Protein AF-A0A5C6CXH1-F1 (afdb_monomer)

pLDDT: mean 76.06, std 9.42, range [41.28, 86.5]

Nearest PDB structures (foldseek):
  7sat-assembly1_E  TM=6.766E-01  e=8.105E-01  Porphyromonas gingivalis ATCC 33277
  2f6m-assembly2_C  TM=9.185E-01  e=4.366E+00  Saccharomyces cerevisiae
  2f66-assembly3_D  TM=8.430E-01  e=3.621E+00  Saccharomyces cerevisiae
  2f6m-assembly1_A  TM=8.766E-01  e=4.946E+00  Saccharomyces cerevisiae

Secondary structure (DSSP, 8-state):
--HHHHHHHHHHHHHHHHHHHHHHHHHHTTSS-HHHHHHHHHHHHHHHHHHHHHH--------

Solvent-accessible surface area (backbone atoms only — not comparable to full-atom values): 3569 Å² total; per-residue (Å²): 130,61,74,64,61,51,52,53,43,50,50,52,22,53,48,19,51,49,49,42,50,52,45,55,56,37,40,76,70,67,78,42,56,71,69,61,38,54,51,44,38,51,50,16,50,51,49,18,52,61,38,47,59,76,65,59,67,88,79,75,83,83,126

Structure (mmCIF, N/CA/C/O backbone):
data_AF-A0A5C6CXH1-F1
#
_entry.id   AF-A0A5C6CXH1-F1
#
loop_
_atom_site.group_PDB
_atom_site.id
_atom_site.type_symbol
_atom_site.label_atom_id
_atom_site.label_alt_id
_atom_site.label_comp_id
_atom_site.label_asym_id
_atom_site.label_entity_id
_atom_site.label_seq_id
_atom_site.pdbx_PDB_ins_code
_atom_site.Cartn_x
_atom_site.Cartn_y
_atom_site.Cartn_z
_atom_site.occupancy
_atom_site.B_iso_or_equiv
_atom_site.auth_seq_id
_atom_site.auth_comp_id
_atom_site.auth_asym_id
_atom_site.auth_atom_id
_atom_site.pdbx_PDB_model_num
ATOM 1 N N . MET A 1 1 ? 15.549 4.430 -17.180 1.00 51.69 1 MET A N 1
ATOM 2 C CA . MET A 1 1 ? 15.196 4.707 -15.769 1.00 51.69 1 MET A CA 1
ATOM 3 C C . MET A 1 1 ? 16.366 4.305 -14.892 1.00 51.69 1 MET A C 1
ATOM 5 O O . MET A 1 1 ? 16.819 3.171 -14.996 1.00 51.69 1 MET A O 1
ATOM 9 N N . THR A 1 2 ? 16.896 5.232 -14.100 1.00 55.84 2 THR A N 1
ATOM 10 C CA . THR A 1 2 ? 18.003 4.986 -13.167 1.00 55.84 2 THR A CA 1
ATOM 11 C C . THR A 1 2 ? 17.621 3.893 -12.158 1.00 55.84 2 THR A C 1
ATOM 13 O O . THR A 1 2 ? 16.481 3.838 -11.696 1.00 55.84 2 THR A O 1
ATOM 16 N N . SER A 1 3 ? 18.563 2.999 -11.840 1.00 66.38 3 SER A N 1
ATOM 17 C CA . SER A 1 3 ? 18.358 1.820 -10.971 1.00 66.38 3 SER A CA 1
ATOM 18 C C . SER A 1 3 ? 17.664 2.161 -9.636 1.00 66.38 3 SER A C 1
ATOM 20 O O . SER A 1 3 ? 16.787 1.434 -9.166 1.00 66.38 3 SER A O 1
ATOM 22 N N . THR A 1 4 ? 17.972 3.333 -9.077 1.00 76.38 4 THR A N 1
ATOM 23 C CA . THR A 1 4 ? 17.417 3.847 -7.817 1.00 76.38 4 THR A CA 1
ATOM 24 C C . THR A 1 4 ? 15.930 4.193 -7.899 1.00 76.38 4 THR A C 1
ATOM 26 O O . THR A 1 4 ? 15.170 3.820 -7.008 1.00 76.38 4 THR A O 1
ATOM 29 N N . ALA A 1 5 ? 15.486 4.855 -8.974 1.00 74.19 5 ALA A N 1
ATOM 30 C CA . ALA A 1 5 ? 14.082 5.236 -9.138 1.00 74.19 5 ALA A CA 1
ATOM 31 C C . ALA A 1 5 ? 13.182 3.995 -9.207 1.00 74.19 5 ALA A C 1
ATOM 33 O O . ALA A 1 5 ? 12.131 3.951 -8.570 1.00 74.19 5 ALA A O 1
ATOM 34 N N . LYS A 1 6 ? 13.645 2.942 -9.900 1.00 72.12 6 LYS A N 1
ATOM 35 C CA . LYS A 1 6 ? 12.931 1.663 -9.973 1.00 72.12 6 LYS A CA 1
ATOM 36 C C . LYS A 1 6 ? 12.779 1.037 -8.583 1.00 72.12 6 LYS A C 1
ATOM 38 O O . LYS A 1 6 ? 11.672 0.646 -8.242 1.00 72.12 6 LYS A O 1
ATOM 43 N N . ARG A 1 7 ? 13.846 1.017 -7.765 1.00 82.12 7 ARG A N 1
ATOM 44 C CA . ARG A 1 7 ? 13.829 0.546 -6.360 1.00 82.12 7 ARG A CA 1
ATOM 45 C C . ARG A 1 7 ? 12.820 1.280 -5.477 1.00 82.12 7 ARG A C 1
ATOM 47 O O . ARG A 1 7 ? 12.110 0.635 -4.713 1.00 82.12 7 ARG A O 1
ATOM 54 N N . ILE A 1 8 ? 12.736 2.601 -5.600 1.00 82.88 8 ILE A N 1
ATOM 55 C CA . ILE A 1 8 ? 11.788 3.415 -4.826 1.00 82.88 8 ILE A CA 1
ATOM 56 C C . ILE A 1 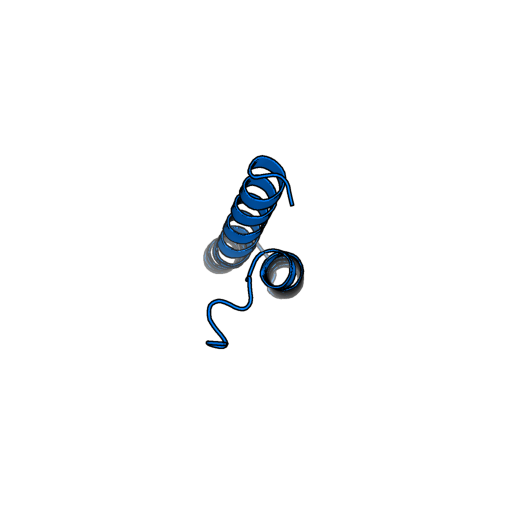8 ? 10.345 3.063 -5.205 1.00 82.88 8 ILE A C 1
ATOM 58 O O . ILE A 1 8 ? 9.527 2.818 -4.324 1.00 82.88 8 ILE A O 1
ATOM 62 N N . LEU A 1 9 ? 10.053 2.946 -6.504 1.00 78.19 9 LEU A N 1
ATOM 63 C CA . LEU A 1 9 ? 8.751 2.485 -6.999 1.00 78.19 9 LEU A CA 1
ATOM 64 C C . LEU A 1 9 ? 8.397 1.084 -6.475 1.00 78.19 9 LEU A C 1
ATOM 66 O O . LEU A 1 9 ? 7.255 0.865 -6.079 1.00 78.19 9 LEU A O 1
ATOM 70 N N . GLN A 1 10 ? 9.376 0.172 -6.389 1.00 78.50 10 GLN A N 1
ATOM 71 C CA . GLN A 1 10 ? 9.160 -1.162 -5.818 1.00 78.50 10 GLN A CA 1
ATOM 72 C C . GLN A 1 10 ? 8.722 -1.102 -4.362 1.00 78.50 10 GLN A C 1
ATOM 74 O O . GLN A 1 10 ? 7.753 -1.747 -3.970 1.00 78.50 10 GLN A O 1
ATOM 79 N N . LEU A 1 11 ? 9.453 -0.324 -3.564 1.00 85.75 11 LEU A N 1
ATOM 80 C CA . LEU A 1 11 ? 9.181 -0.172 -2.143 1.00 85.75 11 LEU A CA 1
ATOM 81 C C . LEU A 1 11 ? 7.804 0.443 -1.922 1.00 85.75 11 LEU A C 1
ATOM 83 O O . LEU A 1 11 ? 7.034 -0.099 -1.140 1.00 85.75 11 LEU A O 1
ATOM 87 N N . ILE A 1 12 ? 7.458 1.509 -2.650 1.00 81.50 12 ILE A N 1
ATOM 88 C CA . ILE A 1 12 ? 6.133 2.138 -2.554 1.00 81.50 12 ILE A CA 1
ATOM 89 C C . ILE A 1 12 ? 5.030 1.139 -2.925 1.00 81.50 12 ILE A C 1
ATOM 91 O O . ILE A 1 12 ? 4.011 1.079 -2.243 1.00 81.50 12 ILE A O 1
ATOM 95 N N . SER A 1 13 ? 5.245 0.318 -3.954 1.00 78.56 13 SER A N 1
ATOM 96 C CA . SER A 1 13 ? 4.281 -0.701 -4.375 1.00 78.56 13 SER A CA 1
ATOM 97 C C . SER A 1 13 ? 4.091 -1.793 -3.308 1.00 78.56 13 SER A C 1
ATOM 99 O O . SER A 1 13 ? 2.956 -2.114 -2.955 1.00 78.56 13 SER A O 1
ATOM 101 N N . TYR A 1 14 ? 5.178 -2.298 -2.708 1.00 82.38 14 TYR A N 1
ATOM 102 C CA . TYR A 1 14 ? 5.104 -3.250 -1.591 1.00 82.38 14 TYR A CA 1
ATOM 103 C C . TYR A 1 14 ? 4.476 -2.642 -0.332 1.00 82.38 14 TYR A C 1
ATOM 105 O O . TYR A 1 14 ? 3.696 -3.311 0.345 1.00 82.38 14 TYR A O 1
ATOM 113 N N . PHE A 1 15 ? 4.765 -1.375 -0.029 1.00 83.50 15 PHE A N 1
ATOM 114 C CA . PHE A 1 15 ? 4.131 -0.664 1.079 1.00 83.50 15 PHE A CA 1
ATOM 115 C C . PHE A 1 15 ? 2.635 -0.458 0.836 1.00 83.50 15 PHE A C 1
ATOM 117 O O . PHE A 1 15 ? 1.855 -0.706 1.748 1.00 83.50 15 PHE A O 1
ATOM 124 N N . GLY A 1 16 ? 2.217 -0.075 -0.375 1.00 76.12 16 GLY A N 1
ATOM 125 C CA . GLY A 1 16 ? 0.801 0.027 -0.752 1.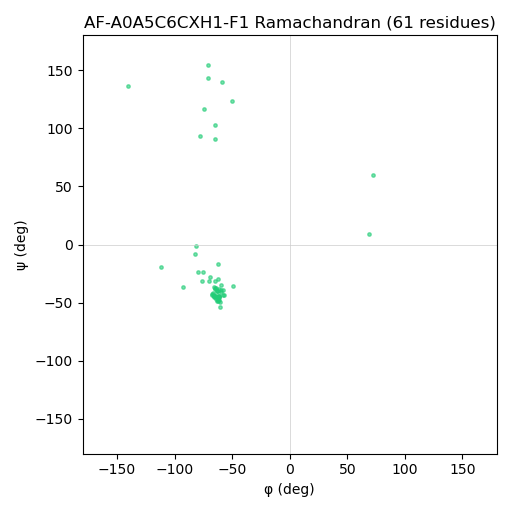00 76.12 16 GLY A CA 1
ATOM 126 C C . GLY A 1 16 ? 0.062 -1.310 -0.626 1.00 76.12 16 GLY A C 1
ATOM 127 O O . GLY A 1 16 ? -1.056 -1.363 -0.112 1.00 76.12 16 GLY A O 1
ATOM 128 N N . LEU A 1 17 ? 0.723 -2.411 -0.993 1.00 79.25 17 LEU A N 1
ATOM 129 C CA . LEU A 1 17 ? 0.195 -3.760 -0.798 1.00 79.25 17 LEU A CA 1
ATOM 130 C C . LEU A 1 17 ? 0.061 -4.113 0.695 1.00 79.25 17 LEU A C 1
ATOM 132 O O . LEU A 1 17 ? -0.984 -4.596 1.122 1.00 79.25 17 LEU A O 1
ATOM 136 N N . ALA A 1 18 ? 1.070 -3.812 1.517 1.00 81.31 18 ALA A N 1
ATOM 137 C CA . ALA A 1 18 ? 1.012 -4.027 2.966 1.00 81.31 18 ALA A CA 1
ATOM 138 C C . ALA A 1 18 ? -0.088 -3.178 3.633 1.00 81.31 18 ALA A C 1
ATOM 140 O O . ALA A 1 18 ? -0.841 -3.675 4.474 1.00 81.31 18 ALA A O 1
ATOM 141 N N . ILE A 1 19 ? -0.249 -1.927 3.193 1.00 76.94 19 ILE A N 1
ATOM 142 C CA . ILE A 1 19 ? -1.337 -1.026 3.598 1.00 76.94 19 ILE A CA 1
ATOM 143 C C . ILE A 1 19 ? -2.716 -1.552 3.196 1.00 76.94 19 ILE A C 1
ATOM 145 O O . ILE A 1 19 ? -3.701 -1.108 3.761 1.00 76.94 19 ILE A O 1
ATOM 149 N N . SER A 1 20 ? -2.817 -2.509 2.274 1.00 72.88 20 SER A N 1
ATOM 150 C CA . SER A 1 20 ? -4.093 -3.153 1.941 1.00 72.88 20 SER A CA 1
ATOM 151 C C . SER A 1 20 ? -4.476 -4.241 2.961 1.00 72.88 20 SER A C 1
ATOM 153 O O . SER A 1 20 ? -5.656 -4.531 3.146 1.00 72.88 20 SER A O 1
ATOM 155 N N . PHE A 1 21 ? -3.497 -4.808 3.680 1.00 76.19 21 PHE A N 1
ATOM 156 C CA . PHE A 1 21 ? -3.705 -5.846 4.701 1.00 76.19 21 PHE A CA 1
ATOM 157 C C . PHE A 1 21 ? -3.875 -5.286 6.120 1.00 76.19 21 PHE A C 1
ATOM 159 O O . PHE A 1 21 ? -4.681 -5.800 6.895 1.00 76.19 21 PHE A O 1
ATOM 166 N N . VAL A 1 22 ? -3.151 -4.221 6.474 1.00 78.31 22 VAL A N 1
ATOM 167 C CA . VAL A 1 22 ? -3.210 -3.603 7.816 1.00 78.31 22 VAL A CA 1
ATOM 168 C C . VAL A 1 22 ? -4.628 -3.134 8.216 1.00 78.31 22 VAL A C 1
ATOM 170 O O . VAL A 1 22 ? -5.057 -3.435 9.331 1.00 78.31 22 VAL A O 1
ATOM 173 N N . PRO A 1 23 ? -5.416 -2.478 7.341 1.00 72.44 23 PRO A N 1
ATOM 174 C CA . PRO A 1 23 ? -6.786 -2.064 7.632 1.00 72.44 23 PRO A CA 1
ATOM 175 C C . PRO A 1 23 ? -7.716 -3.253 7.851 1.00 72.44 23 PRO A C 1
ATOM 177 O O . PRO A 1 23 ? -8.638 -3.156 8.653 1.00 72.44 23 PRO A O 1
ATOM 180 N N . ALA A 1 24 ? -7.465 -4.388 7.184 1.00 74.50 24 ALA A N 1
ATOM 181 C CA . ALA A 1 24 ? -8.253 -5.600 7.395 1.00 74.50 24 ALA A CA 1
ATOM 182 C C . ALA A 1 24 ? -8.113 -6.077 8.846 1.00 74.50 24 ALA A C 1
ATOM 184 O O . ALA A 1 24 ? -9.117 -6.340 9.504 1.00 74.50 24 ALA A O 1
ATOM 185 N N . LEU A 1 25 ? -6.887 -6.089 9.382 1.00 78.00 25 LEU A N 1
ATOM 186 C CA . LEU A 1 25 ? -6.626 -6.427 10.785 1.00 78.00 25 LEU A CA 1
ATOM 187 C C . LEU A 1 25 ? -7.285 -5.429 11.753 1.00 78.00 25 LEU A C 1
ATOM 189 O O . LEU A 1 25 ? -7.852 -5.844 12.761 1.00 78.00 25 LEU A O 1
ATOM 193 N N . LEU A 1 26 ? -7.268 -4.131 11.434 1.00 75.56 26 LEU A N 1
ATOM 194 C CA . LEU A 1 26 ? -7.907 -3.079 12.240 1.00 75.56 26 LEU A CA 1
ATOM 195 C C . LEU A 1 26 ? -9.442 -3.195 12.279 1.00 75.56 26 LEU A C 1
ATOM 197 O O . LEU A 1 26 ? -10.040 -2.965 13.331 1.00 75.56 26 LEU A O 1
ATOM 201 N N . VAL A 1 27 ? -10.081 -3.597 11.173 1.00 76.19 27 VAL A N 1
ATOM 202 C CA . VAL A 1 27 ? -11.525 -3.903 11.143 1.00 76.19 27 VAL A CA 1
ATOM 203 C C . VAL A 1 27 ? -11.848 -5.132 11.978 1.00 76.19 27 VAL A C 1
ATOM 205 O O . VAL A 1 27 ? -12.827 -5.113 12.721 1.00 76.19 27 VAL A O 1
ATOM 208 N N . PHE A 1 28 ? -11.028 -6.186 11.907 1.00 76.94 28 PHE A N 1
ATOM 209 C CA . PHE A 1 28 ? -11.227 -7.388 12.725 1.00 76.94 28 PHE A CA 1
ATOM 210 C C . PHE A 1 28 ? -11.128 -7.104 14.230 1.00 76.94 28 PHE A C 1
ATOM 212 O O . PHE A 1 28 ? -11.814 -7.757 15.010 1.00 76.94 28 PHE A O 1
ATOM 219 N N . GLN A 1 29 ? -10.337 -6.108 14.640 1.00 82.19 29 GLN A N 1
ATOM 220 C CA . GLN A 1 29 ? -10.274 -5.654 16.035 1.00 82.19 29 GLN A CA 1
ATOM 221 C C . GLN A 1 29 ? -11.404 -4.689 16.435 1.00 82.19 29 GLN A C 1
ATOM 223 O O . GLN A 1 29 ? -11.446 -4.238 17.576 1.00 82.19 29 GLN A O 1
ATOM 228 N N . GLY A 1 30 ? -12.311 -4.332 15.518 1.00 78.44 30 GLY A N 1
ATOM 229 C CA . GLY A 1 30 ? -13.378 -3.359 15.774 1.00 78.44 30 GLY A CA 1
ATOM 230 C C . GLY A 1 30 ? -12.885 -1.916 15.953 1.00 78.44 30 GLY A C 1
ATOM 231 O O . GLY A 1 30 ? -13.672 -1.046 16.314 1.00 78.44 30 GLY A O 1
ATOM 232 N N . MET A 1 31 ? -11.602 -1.644 15.685 1.00 77.06 31 M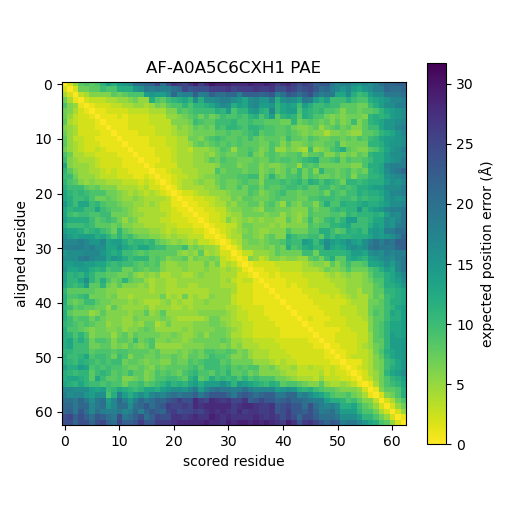ET A N 1
ATOM 233 C CA . MET A 1 31 ? -10.980 -0.320 15.831 1.00 77.06 31 MET A CA 1
ATOM 234 C C . MET A 1 31 ? -11.237 0.605 14.633 1.00 77.06 31 MET A C 1
ATOM 236 O O . MET A 1 31 ? -10.879 1.781 14.671 1.00 77.06 31 MET A O 1
ATOM 240 N N . MET A 1 32 ? -11.831 0.089 13.555 1.00 76.88 32 MET A N 1
ATOM 241 C CA . MET A 1 32 ? -12.071 0.826 12.316 1.00 76.88 32 MET A CA 1
ATOM 242 C C . MET A 1 32 ? -13.444 0.470 1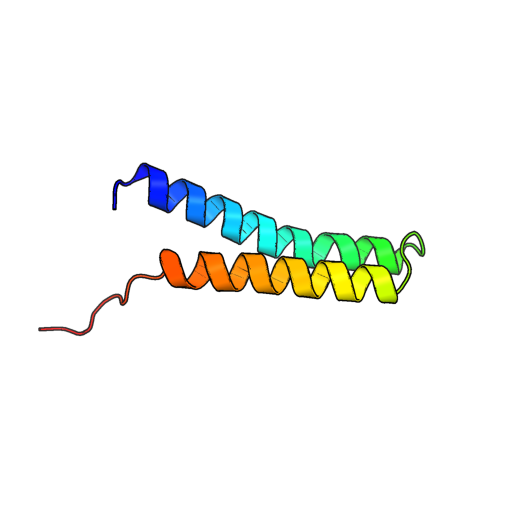1.737 1.00 76.88 32 MET A C 1
ATOM 244 O O . MET A 1 32 ? -13.825 -0.701 11.698 1.00 76.88 32 MET A O 1
ATOM 248 N N . SER A 1 33 ? -14.194 1.479 11.280 1.00 81.69 33 SER A N 1
ATOM 249 C CA . SER A 1 33 ? -15.475 1.260 10.602 1.00 81.69 33 SER A CA 1
ATOM 250 C C . SER A 1 33 ? -15.258 0.659 9.208 1.00 81.69 33 SER A C 1
ATOM 252 O O . SER A 1 33 ? -14.213 0.850 8.576 1.00 81.69 33 SER A O 1
ATO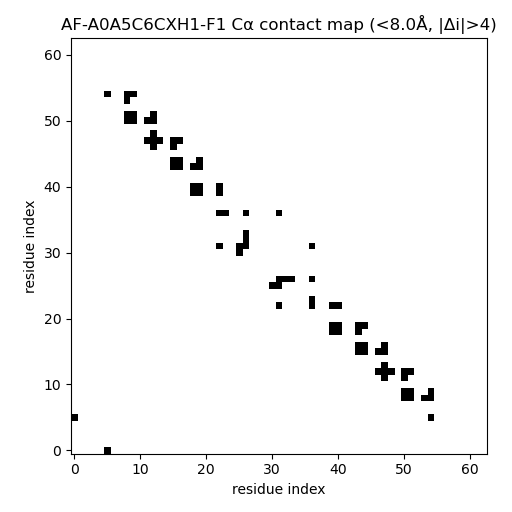M 254 N N . LYS A 1 34 ? -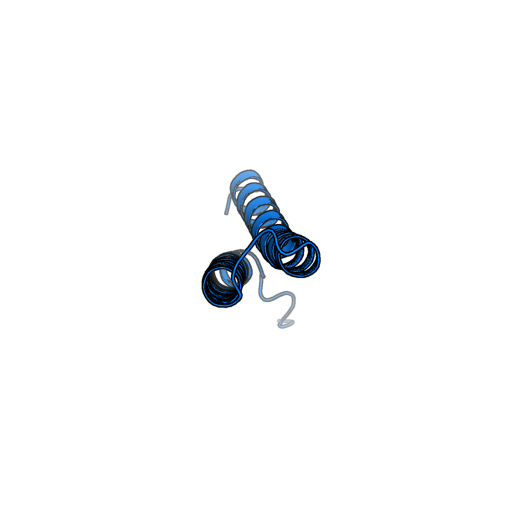16.266 -0.060 8.703 1.00 78.31 34 LYS A N 1
ATOM 255 C CA . LYS A 1 34 ? -16.220 -0.663 7.361 1.00 78.31 34 LYS A CA 1
ATOM 256 C C . LYS A 1 34 ? -16.035 0.390 6.266 1.00 78.31 34 LYS A C 1
ATOM 258 O O . LYS A 1 34 ? -15.324 0.126 5.304 1.00 78.31 34 LYS A O 1
ATOM 263 N N . ASP A 1 35 ? -16.612 1.578 6.432 1.00 82.94 35 ASP A N 1
ATOM 264 C CA . ASP A 1 35 ? -16.495 2.670 5.460 1.00 82.94 35 ASP A CA 1
ATOM 265 C C . ASP A 1 35 ? -15.045 3.148 5.321 1.00 82.94 35 ASP A C 1
ATOM 267 O O . ASP A 1 35 ? -14.517 3.242 4.213 1.00 82.94 35 ASP A O 1
ATOM 271 N N . THR A 1 36 ? -14.363 3.365 6.450 1.00 81.19 36 THR A N 1
ATOM 272 C CA . THR A 1 36 ? -12.947 3.755 6.466 1.00 81.19 36 THR A CA 1
ATOM 273 C C . THR A 1 36 ? -12.061 2.648 5.896 1.00 81.19 36 THR A C 1
ATOM 275 O O . THR A 1 36 ? -11.133 2.923 5.139 1.00 81.19 36 THR A O 1
ATOM 278 N N . TYR A 1 37 ? -12.380 1.384 6.172 1.00 83.19 37 TYR A N 1
ATOM 279 C CA . TYR A 1 37 ? -11.686 0.246 5.574 1.00 83.19 37 TYR A CA 1
ATOM 280 C C . TYR A 1 37 ? -11.801 0.198 4.054 1.00 83.19 37 TYR A C 1
ATOM 282 O O . TYR A 1 37 ? -10.782 0.052 3.381 1.00 83.19 37 TYR A O 1
ATOM 290 N N . PHE A 1 38 ? -13.006 0.361 3.503 1.00 83.81 38 PHE A N 1
ATOM 291 C CA . PHE A 1 38 ? -13.198 0.375 2.054 1.00 83.81 38 PHE A CA 1
ATOM 292 C C . PHE A 1 38 ? -12.430 1.521 1.394 1.00 83.81 38 PHE A C 1
ATOM 294 O O . PHE A 1 38 ? -11.829 1.320 0.340 1.00 83.81 38 PHE A O 1
ATOM 301 N N . GLN A 1 39 ? -12.382 2.694 2.033 1.00 86.50 39 GLN A N 1
ATOM 302 C CA . GLN A 1 39 ? -11.578 3.817 1.554 1.00 86.50 39 GLN A CA 1
ATOM 303 C C . GLN A 1 39 ? -10.081 3.495 1.563 1.00 86.50 39 GLN A C 1
ATOM 305 O O . GLN A 1 39 ? -9.426 3.700 0.544 1.00 86.50 39 GLN A O 1
ATOM 310 N N . LEU A 1 40 ? -9.535 2.956 2.661 1.00 82.75 40 LEU A N 1
ATOM 311 C CA . LEU A 1 40 ? -8.114 2.590 2.735 1.00 82.75 40 LEU A CA 1
ATOM 312 C C . LEU A 1 40 ? -7.750 1.473 1.754 1.00 82.75 40 LEU A C 1
ATOM 314 O O . LEU A 1 40 ? -6.675 1.516 1.160 1.00 82.75 40 LEU A O 1
ATOM 318 N N . LEU A 1 41 ? -8.637 0.499 1.559 1.00 84.94 41 LEU A N 1
ATOM 319 C CA . LEU A 1 41 ? -8.425 -0.602 0.627 1.00 84.94 41 LEU A CA 1
ATOM 320 C C . LEU A 1 41 ? -8.420 -0.104 -0.822 1.00 84.94 41 LEU A C 1
ATOM 322 O O . LEU A 1 41 ? -7.534 -0.473 -1.590 1.00 84.94 41 LEU A O 1
ATOM 326 N N . LEU A 1 42 ? -9.339 0.799 -1.179 1.00 86.06 42 LEU A N 1
ATOM 327 C CA . LEU A 1 42 ? -9.349 1.462 -2.484 1.00 86.06 42 LEU A CA 1
ATOM 328 C C . LEU A 1 42 ? -8.068 2.281 -2.702 1.00 86.06 42 LEU A C 1
ATOM 330 O O . LEU A 1 42 ? -7.461 2.209 -3.769 1.00 86.06 42 LEU A O 1
ATOM 334 N N . LEU A 1 43 ? -7.637 3.031 -1.686 1.00 85.31 43 LEU A N 1
ATOM 335 C CA . LEU A 1 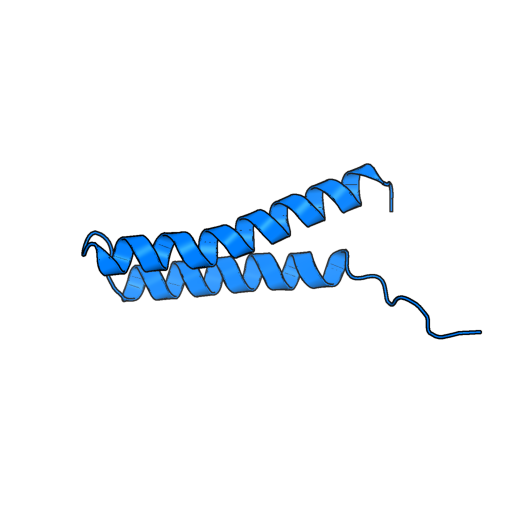43 ? -6.444 3.876 -1.747 1.00 85.31 43 LEU A CA 1
ATOM 336 C C . LEU A 1 43 ? -5.171 3.033 -1.892 1.00 85.31 43 LEU A C 1
ATOM 338 O O . LEU A 1 43 ? -4.340 3.326 -2.748 1.00 85.31 43 LEU A O 1
ATOM 342 N N . GLY A 1 44 ? -5.053 1.949 -1.118 1.00 82.50 44 GLY A N 1
ATOM 343 C CA . GLY A 1 44 ? -3.966 0.974 -1.217 1.00 82.50 44 GLY A CA 1
ATOM 344 C C . GLY A 1 44 ? -3.929 0.288 -2.580 1.00 82.50 44 GLY A C 1
ATOM 345 O O . GLY A 1 44 ? -2.868 0.223 -3.202 1.00 82.50 44 GLY A O 1
ATOM 346 N N . MET A 1 45 ? -5.092 -0.130 -3.092 1.00 84.94 45 MET A N 1
ATOM 347 C CA . MET A 1 45 ? -5.218 -0.742 -4.413 1.00 84.94 45 MET A CA 1
ATOM 348 C C . MET A 1 45 ? -4.796 0.223 -5.522 1.00 84.94 45 MET A C 1
ATOM 350 O O . MET A 1 45 ? -3.987 -0.156 -6.361 1.00 84.94 45 MET A O 1
ATOM 354 N N . LEU A 1 46 ? -5.283 1.469 -5.516 1.00 86.50 46 LEU A N 1
ATOM 355 C CA . LEU A 1 46 ? -4.900 2.483 -6.504 1.00 86.50 46 LEU A CA 1
ATOM 356 C C . LEU A 1 46 ? -3.406 2.796 -6.438 1.00 86.50 46 LEU A C 1
ATOM 358 O O . LEU A 1 46 ? -2.752 2.857 -7.479 1.00 86.50 46 LEU A O 1
ATOM 362 N N . LEU A 1 47 ? -2.850 2.963 -5.235 1.00 81.75 47 LEU A N 1
ATOM 363 C CA . LEU A 1 47 ? -1.432 3.256 -5.046 1.00 81.75 47 LEU A CA 1
ATOM 364 C C . LEU A 1 47 ? -0.564 2.109 -5.575 1.00 81.75 47 LEU 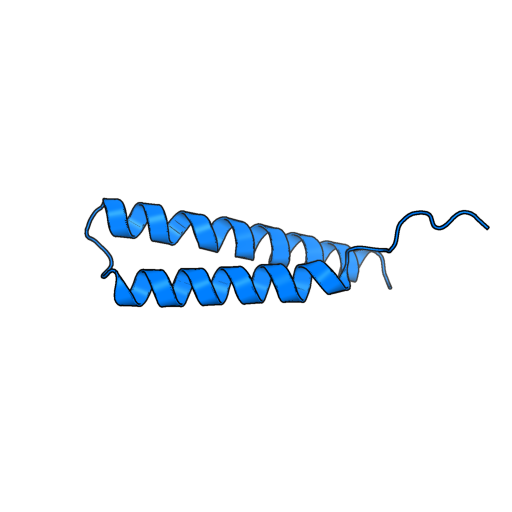A C 1
ATOM 366 O O . LEU A 1 47 ? 0.372 2.345 -6.343 1.00 81.75 47 LEU A O 1
ATOM 370 N N . TRP A 1 48 ? -0.909 0.870 -5.210 1.00 77.94 48 TRP A N 1
ATOM 371 C CA . TRP A 1 48 ? -0.246 -0.336 -5.691 1.00 77.94 48 TRP A CA 1
ATOM 372 C C . TRP A 1 48 ? -0.364 -0.459 -7.209 1.00 77.94 48 TRP A C 1
ATOM 374 O O . TRP A 1 48 ? 0.669 -0.530 -7.856 1.00 77.94 48 TRP A O 1
ATOM 384 N N . PHE A 1 49 ? -1.563 -0.406 -7.798 1.00 83.75 49 PHE A N 1
ATOM 385 C CA . PHE A 1 49 ? -1.753 -0.575 -9.245 1.00 83.75 49 PHE A CA 1
ATOM 386 C C . PHE A 1 49 ? -1.031 0.501 -10.064 1.00 83.75 49 PHE A C 1
ATOM 388 O O . PHE A 1 49 ? -0.340 0.190 -11.033 1.00 83.75 49 PHE A O 1
ATOM 395 N N . SER A 1 50 ? -1.147 1.768 -9.658 1.00 84.12 50 SER A N 1
ATOM 396 C CA . SER A 1 50 ? -0.543 2.897 -10.377 1.00 84.12 50 SER A CA 1
ATOM 397 C C . SER A 1 50 ? 0.979 2.805 -10.372 1.00 84.12 50 SER A C 1
ATOM 399 O O . SER A 1 50 ? 1.625 2.970 -11.403 1.00 84.12 50 SER A O 1
ATOM 401 N N . THR A 1 51 ? 1.567 2.491 -9.215 1.00 79.50 51 THR A N 1
ATOM 402 C CA . THR A 1 51 ? 3.013 2.255 -9.122 1.00 79.50 51 THR A CA 1
ATOM 403 C C . THR A 1 51 ? 3.411 0.952 -9.803 1.00 79.50 51 THR A C 1
ATOM 405 O O . THR A 1 51 ? 4.486 0.885 -10.405 1.00 79.50 51 THR A O 1
ATOM 408 N N . ALA A 1 52 ? 2.523 -0.048 -9.790 1.00 75.38 52 ALA A N 1
ATOM 409 C CA . ALA A 1 52 ? 2.794 -1.366 -10.324 1.00 75.38 52 ALA A CA 1
ATOM 410 C C . ALA A 1 52 ? 2.916 -1.398 -11.853 1.00 75.38 52 ALA A C 1
ATOM 412 O O . ALA A 1 52 ? 3.646 -2.214 -12.408 1.00 75.38 52 ALA A O 1
ATOM 413 N N . ILE A 1 53 ? 2.244 -0.486 -12.547 1.00 79.19 53 ILE A N 1
ATOM 414 C CA . ILE A 1 53 ? 2.340 -0.360 -14.003 1.00 79.19 53 ILE A CA 1
ATOM 415 C C . ILE A 1 53 ? 3.658 0.322 -14.418 1.00 79.19 53 ILE A C 1
ATOM 417 O O . ILE A 1 53 ? 4.226 -0.001 -15.455 1.00 79.19 53 ILE A O 1
ATOM 421 N N . LEU A 1 54 ? 4.200 1.228 -13.598 1.00 78.06 54 LEU A N 1
ATOM 422 C CA . LEU A 1 54 ? 5.362 2.061 -13.960 1.00 78.06 54 LEU A CA 1
ATOM 423 C C . LEU A 1 54 ? 6.716 1.324 -13.940 1.00 78.06 54 LEU A C 1
ATOM 425 O O . LEU A 1 54 ? 7.682 1.758 -14.567 1.00 78.06 54 LEU A O 1
ATOM 429 N N . TRP A 1 55 ? 6.813 0.236 -13.182 1.00 69.88 55 TRP A N 1
ATOM 430 C CA . TRP A 1 55 ? 8.032 -0.567 -12.988 1.00 69.88 55 TRP A CA 1
ATOM 431 C C . TRP A 1 55 ? 7.980 -1.977 -13.599 1.00 69.88 55 TRP A C 1
ATOM 433 O O . TRP A 1 55 ? 9.057 -2.557 -13.806 1.00 69.88 55 TRP A O 1
ATOM 443 N N . ILE A 1 56 ? 6.783 -2.520 -13.883 1.00 73.94 56 ILE A N 1
ATOM 444 C CA . ILE A 1 56 ? 6.613 -3.753 -14.655 1.00 73.94 56 ILE A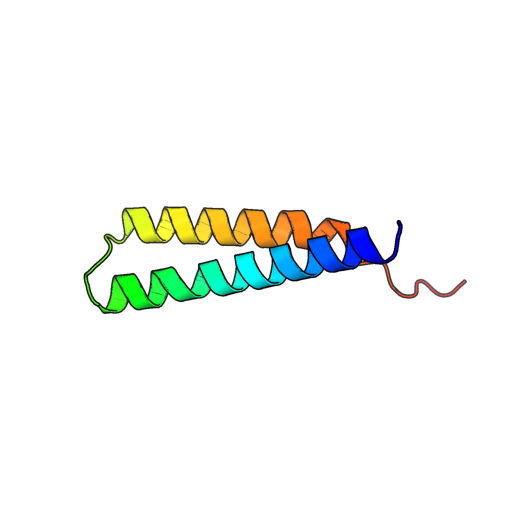 CA 1
ATOM 445 C C . ILE A 1 56 ? 7.131 -3.415 -16.046 1.00 73.94 56 ILE A C 1
ATOM 447 O O . ILE A 1 56 ? 6.518 -2.677 -16.813 1.00 73.94 56 ILE A O 1
ATOM 451 N N . LYS A 1 57 ? 8.350 -3.876 -16.331 1.00 65.12 57 LYS A N 1
ATOM 452 C CA . LYS A 1 57 ? 8.850 -3.855 -17.696 1.00 65.12 57 LYS A CA 1
ATOM 453 C C . LYS A 1 57 ? 8.059 -4.918 -18.463 1.00 65.12 57 LYS A C 1
ATOM 455 O O . LYS A 1 57 ? 7.780 -5.969 -17.887 1.00 65.12 57 LYS A O 1
ATOM 460 N N . PRO A 1 58 ? 7.717 -4.679 -19.736 1.00 62.91 58 PRO A N 1
ATOM 461 C CA . PRO A 1 58 ? 7.359 -5.766 -20.629 1.00 62.91 58 PRO A CA 1
ATOM 462 C C . PRO A 1 58 ? 8.620 -6.616 -20.809 1.00 62.91 58 PRO A C 1
ATOM 464 O O . PRO A 1 58 ? 9.480 -6.311 -21.633 1.00 62.91 58 PRO A O 1
ATOM 467 N N . ASP A 1 59 ? 8.793 -7.616 -19.956 1.00 61.06 59 ASP A N 1
ATOM 468 C CA . ASP A 1 59 ? 9.883 -8.563 -20.099 1.00 61.06 59 ASP A CA 1
ATOM 469 C C . ASP A 1 59 ? 9.527 -9.496 -21.270 1.00 61.06 59 ASP A C 1
ATOM 471 O O . ASP A 1 59 ? 8.547 -10.236 -21.227 1.00 61.06 59 ASP A O 1
ATOM 475 N N . ASN A 1 60 ? 10.358 -9.439 -22.313 1.00 57.41 60 ASN A N 1
ATOM 476 C CA . ASN A 1 60 ? 10.535 -10.470 -23.340 1.00 57.41 60 ASN A CA 1
ATOM 477 C C . ASN A 1 60 ? 9.411 -10.671 -24.375 1.00 57.41 60 ASN A C 1
ATOM 479 O O . ASN A 1 60 ? 8.952 -11.793 -24.586 1.00 57.41 60 ASN A O 1
ATOM 483 N N . LEU A 1 61 ? 9.074 -9.637 -25.152 1.00 56.62 61 LEU A N 1
ATOM 484 C CA . LEU A 1 61 ? 8.691 -9.891 -26.548 1.00 56.62 61 LEU A CA 1
ATOM 485 C C . LEU A 1 61 ? 9.989 -10.125 -27.327 1.00 56.62 61 LEU A C 1
ATOM 487 O O . LEU A 1 61 ? 10.665 -9.168 -27.697 1.00 56.62 61 LEU A O 1
ATOM 491 N N . GLY A 1 62 ? 10.381 -11.396 -27.453 1.00 54.00 62 GLY A N 1
ATOM 492 C CA . GLY A 1 62 ? 11.556 -11.810 -28.216 1.00 54.00 62 GLY A CA 1
ATOM 493 C C . GLY A 1 62 ? 11.542 -11.196 -29.615 1.00 54.00 62 GLY A C 1
ATOM 494 O O . GLY A 1 62 ? 10.572 -11.363 -30.354 1.00 54.00 62 GLY A O 1
ATOM 495 N N . GLY A 1 63 ? 12.608 -10.467 -29.932 1.00 41.28 63 GLY A N 1
ATOM 496 C CA . GLY A 1 63 ? 12.968 -10.014 -31.270 1.00 41.28 63 GLY A CA 1
ATOM 497 C C . GLY A 1 63 ? 14.326 -10.583 -31.631 1.00 41.28 63 GLY A C 1
ATOM 498 O O . GLY A 1 63 ? 15.152 -10.722 -30.697 1.00 41.28 63 GLY A O 1
#

Radius of gyration: 15.25 Å; Cα contacts (8 Å, |Δi|>4): 43; chains: 1; bounding box: 35×17×47 Å

Sequence (63 aa):
MTSTAKRILQLISYFGLAISFVPALLVFQGMMSKDTYFQLLLLGMLLWFSTAILWIKPDNLGG

Organism: NCBI:txid2528003

Foldseek 3Di:
DPPVVLVVLVVQLVVLVVQLVVLVVCVVVVNDDPVVNVVSNVVSVCSNVVSVVVNPDPPDPDD

Mean predicted aligned error: 8.92 Å